Protein AF-A0A0N4UZ66-F1 (afdb_monomer_lite)

Secondary structure (DSSP, 8-state):
-HHHHHHHHHHHHHHTTPPP--SPPP-----HHHHHHHHHHTT-GGGGGS-HHHHHHHHGGGSPP--SSHHHHHHHHHHHHHHHHHHHHHHHHHHHHHTT---TT-HHHHHHHHHHHHHHHHHHHHHHHHHHHHHHHHHHHHHHHH--

Foldseek 3Di:
DVVVVVVVVVVVCVVVVHDPCPVDDDPPPPPPVVVQVVCVVVVNNCVVVDDVVNVVVVVCVPPDDDDPDPVSVVVVVVVVVVVVVVVVVVVVVVVVVVVPDPDPDCVVVVVVVVVVVVVVVVVVVVVVVVVVVVVVVVVVVVVVVVVD

Radius of gyration: 24.21 Å; chains: 1; bounding box: 52×58×51 Å

Organism: Enterobius vermicularis (NCBI:txid51028)

Sequence (148 aa):
MEAAIESRLTALEERLGLPPYDGSKPDTVLDVFSLKKKINELGYGFIFKIQPDVLKKCCNIGEEPQYATFGQKRAGIEFGYDLMMERIRLLEQFQKNAEVRPFVKHSEDIHKLKQNFCELVEELKMQLKEFEELVKKAEQDKVAKEAS

Structure (mmCIF, N/CA/C/O backbone):
data_AF-A0A0N4UZ66-F1
#
_entry.id   AF-A0A0N4UZ66-F1
#
loop_
_atom_site.group_PDB
_atom_site.id
_atom_site.type_symbol
_atom_site.label_atom_id
_atom_site.label_alt_id
_atom_site.label_comp_id
_atom_site.label_asym_id
_atom_site.label_entity_id
_atom_site.label_seq_id
_atom_site.pdbx_PDB_ins_code
_atom_site.Cartn_x
_atom_site.Cartn_y
_atom_site.Cartn_z
_atom_site.occupancy
_atom_site.B_iso_or_equiv
_atom_site.auth_seq_id
_atom_site.auth_comp_id
_atom_site.auth_asym_id
_atom_site.auth_atom_id
_atom_site.pdbx_PDB_model_num
ATOM 1 N N . MET A 1 1 ? 14.065 -36.746 3.743 1.00 56.94 1 MET A N 1
ATOM 2 C CA . MET A 1 1 ? 13.025 -35.873 3.154 1.00 56.94 1 MET A CA 1
ATOM 3 C C . MET A 1 1 ? 12.037 -35.441 4.229 1.00 56.94 1 MET A C 1
ATOM 5 O O . MET A 1 1 ? 11.840 -34.246 4.378 1.00 56.94 1 MET A O 1
ATOM 9 N N . GLU A 1 2 ? 11.523 -36.372 5.036 1.00 59.44 2 GLU A N 1
ATOM 10 C CA . GLU A 1 2 ? 10.624 -36.082 6.168 1.00 59.44 2 GLU A CA 1
ATOM 11 C C . GLU A 1 2 ? 11.233 -35.133 7.208 1.00 59.44 2 GLU A C 1
ATOM 13 O O . GLU A 1 2 ? 10.646 -34.094 7.470 1.00 59.44 2 GLU A O 1
ATOM 18 N N . ALA A 1 3 ? 12.471 -35.366 7.656 1.00 69.94 3 ALA A N 1
ATOM 19 C CA . ALA A 1 3 ? 13.150 -34.472 8.608 1.00 69.94 3 ALA A CA 1
ATOM 20 C C . ALA A 1 3 ? 13.298 -33.010 8.121 1.00 69.94 3 ALA A C 1
ATOM 22 O O . ALA A 1 3 ? 13.312 -32.073 8.914 1.00 69.94 3 ALA A O 1
ATOM 23 N N . ALA A 1 4 ? 13.392 -32.793 6.803 1.00 77.81 4 ALA A N 1
ATOM 24 C CA . ALA A 1 4 ? 13.461 -31.448 6.226 1.00 77.81 4 ALA A CA 1
ATOM 25 C C . ALA A 1 4 ? 12.079 -30.779 6.150 1.00 77.81 4 ALA A C 1
ATOM 27 O O . ALA A 1 4 ? 11.980 -29.557 6.215 1.00 77.81 4 ALA A O 1
ATOM 28 N N . ILE A 1 5 ? 11.016 -31.571 5.995 1.00 72.50 5 ILE A N 1
ATOM 29 C CA . ILE A 1 5 ? 9.634 -31.089 6.055 1.00 72.50 5 ILE A CA 1
ATOM 30 C C . ILE A 1 5 ? 9.292 -30.736 7.499 1.00 72.50 5 ILE A C 1
ATOM 32 O O . ILE A 1 5 ? 8.765 -29.658 7.739 1.00 72.50 5 ILE A O 1
ATOM 36 N N . GLU A 1 6 ? 9.672 -31.591 8.442 1.00 77.75 6 GLU A N 1
ATOM 37 C CA . GLU A 1 6 ? 9.449 -31.420 9.875 1.00 77.75 6 GLU A CA 1
ATOM 38 C C . GLU A 1 6 ? 10.153 -30.164 10.404 1.00 77.75 6 GLU A C 1
ATOM 40 O O . GLU A 1 6 ? 9.503 -29.292 10.966 1.00 77.75 6 GLU A O 1
ATOM 45 N N . SER A 1 7 ? 11.434 -29.964 10.070 1.00 80.81 7 SER A N 1
ATOM 46 C CA . SER A 1 7 ? 12.162 -28.732 10.415 1.00 80.81 7 SER A CA 1
ATOM 47 C C . SER A 1 7 ? 11.527 -27.464 9.824 1.00 80.81 7 SER A C 1
ATOM 49 O O . SER A 1 7 ? 11.471 -26.426 10.485 1.00 80.81 7 SER A O 1
ATOM 51 N N . ARG A 1 8 ? 11.018 -27.530 8.585 1.00 85.44 8 ARG A N 1
ATOM 52 C CA . ARG A 1 8 ? 10.307 -26.402 7.962 1.00 85.44 8 ARG A CA 1
ATOM 53 C C . ARG A 1 8 ? 8.955 -26.141 8.617 1.00 85.44 8 ARG A C 1
ATOM 55 O O . ARG A 1 8 ? 8.550 -24.983 8.678 1.00 85.44 8 ARG A O 1
ATOM 62 N N . LEU A 1 9 ? 8.271 -27.188 9.071 1.00 78.50 9 LEU A N 1
ATOM 63 C CA . LEU A 1 9 ? 7.004 -27.088 9.785 1.00 78.50 9 LEU A CA 1
ATOM 64 C C . LEU A 1 9 ? 7.220 -26.406 11.137 1.00 78.50 9 LEU A C 1
ATOM 66 O O . LEU A 1 9 ? 6.586 -25.392 11.399 1.00 78.50 9 LEU A O 1
ATOM 70 N N . THR A 1 10 ? 8.211 -26.860 11.908 1.00 80.56 10 THR A N 1
ATOM 71 C CA . THR A 1 10 ? 8.575 -26.270 13.203 1.00 80.56 10 THR A CA 1
ATOM 72 C C . THR A 1 10 ? 8.952 -24.795 13.070 1.00 80.56 10 THR A C 1
ATOM 74 O O . THR A 1 10 ? 8.453 -23.955 13.813 1.00 80.56 10 THR A O 1
ATOM 77 N N . ALA A 1 11 ? 9.752 -24.432 12.062 1.00 83.50 11 ALA A N 1
ATOM 78 C CA . ALA A 1 11 ? 10.107 -23.032 11.823 1.00 83.50 11 ALA A CA 1
ATOM 79 C C . ALA A 1 11 ? 8.893 -22.155 11.447 1.00 83.50 11 ALA A C 1
ATOM 81 O O . ALA A 1 11 ? 8.871 -20.955 11.729 1.00 83.50 11 ALA A O 1
ATOM 82 N N . LEU A 1 12 ? 7.884 -22.727 10.779 1.00 78.62 12 LEU A N 1
ATOM 83 C CA . LEU A 1 12 ? 6.633 -22.029 10.473 1.00 78.62 12 LEU A CA 1
ATOM 84 C C . LEU A 1 12 ? 5.750 -21.890 11.715 1.00 78.62 12 LEU A C 1
ATOM 86 O O . LEU A 1 12 ? 5.185 -20.820 11.928 1.00 78.62 12 LEU A O 1
ATOM 90 N N . GLU A 1 13 ? 5.663 -22.933 12.533 1.00 79.50 13 GLU A N 1
ATOM 91 C CA . GLU A 1 13 ? 4.917 -22.945 13.793 1.00 79.50 13 GLU A CA 1
ATOM 92 C C . GLU A 1 13 ? 5.463 -21.899 14.771 1.00 79.50 13 GLU A C 1
ATOM 94 O O . GLU A 1 13 ? 4.691 -21.092 15.290 1.00 79.50 13 GLU A O 1
ATOM 99 N N . GLU A 1 14 ? 6.789 -21.811 14.922 1.00 76.12 14 GLU A N 1
ATOM 100 C CA . GLU A 1 14 ? 7.456 -20.796 15.747 1.00 76.12 14 GLU A CA 1
ATOM 101 C C . GLU A 1 14 ? 7.179 -19.371 15.252 1.00 76.12 14 GLU A C 1
ATOM 103 O O . GLU A 1 14 ? 6.826 -18.488 16.036 1.00 76.12 14 GLU A O 1
ATOM 108 N N . ARG A 1 15 ? 7.277 -19.132 13.936 1.00 76.81 15 ARG A N 1
ATOM 109 C CA . ARG A 1 15 ? 6.997 -17.811 13.341 1.00 76.81 15 ARG A CA 1
ATOM 110 C C . ARG A 1 15 ? 5.543 -17.380 13.496 1.00 76.81 15 ARG A C 1
ATOM 112 O O . ARG A 1 15 ? 5.270 -16.182 13.532 1.00 76.81 15 ARG A O 1
ATOM 119 N N . LEU A 1 16 ? 4.625 -18.339 13.534 1.00 64.25 16 LEU A N 1
ATOM 120 C CA . LEU A 1 16 ? 3.195 -18.105 13.707 1.00 64.25 16 LEU A CA 1
ATOM 121 C C . LEU A 1 16 ? 2.773 -18.097 15.185 1.00 64.25 16 LEU A C 1
ATOM 123 O O . LEU A 1 16 ? 1.605 -17.838 15.469 1.00 64.25 16 LEU A O 1
ATOM 127 N N . GLY A 1 17 ? 3.703 -18.351 16.116 1.00 68.44 17 GLY A N 1
ATOM 128 C CA . GLY A 1 17 ? 3.420 -18.429 17.549 1.00 68.44 17 GLY A CA 1
ATOM 129 C C . GLY A 1 17 ? 2.466 -19.570 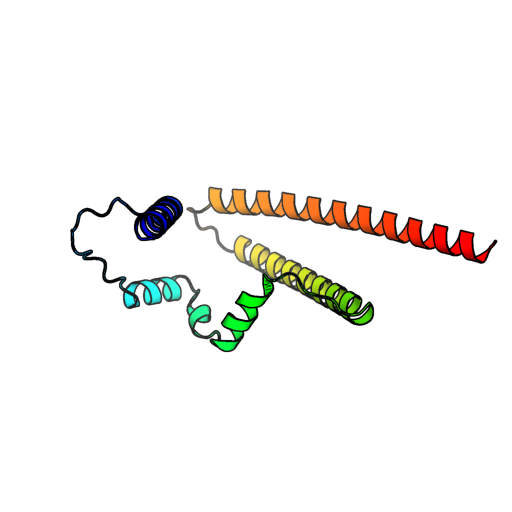17.909 1.00 68.44 17 GLY A C 1
ATOM 130 O O . GLY A 1 17 ? 1.705 -19.448 18.870 1.00 68.44 17 GLY A O 1
ATOM 131 N N . LEU A 1 18 ? 2.453 -20.644 17.113 1.00 70.06 18 LEU A N 1
ATOM 132 C CA . LEU A 1 18 ? 1.599 -21.800 17.358 1.00 70.06 18 LEU A CA 1
ATOM 133 C C . LEU A 1 18 ? 2.173 -22.626 18.521 1.00 70.06 18 LEU A C 1
ATOM 135 O O . LEU A 1 18 ? 3.387 -22.829 18.585 1.00 70.06 18 LEU A O 1
ATOM 139 N N . PRO A 1 19 ? 1.331 -23.092 19.459 1.00 69.19 19 PRO A N 1
ATOM 140 C CA . PRO A 1 19 ? 1.786 -23.962 20.536 1.00 69.19 19 PRO A CA 1
ATOM 141 C C . PRO A 1 19 ? 2.266 -25.319 19.983 1.00 69.19 19 PRO A C 1
ATOM 143 O O . PRO A 1 19 ? 1.814 -25.730 18.911 1.00 69.19 19 PRO A O 1
ATOM 146 N N . PRO A 1 20 ? 3.142 -26.040 20.713 1.00 71.75 20 PRO A N 1
ATOM 147 C CA . PRO A 1 20 ? 3.578 -27.379 20.328 1.00 71.75 20 PRO A CA 1
ATOM 148 C C . PRO A 1 20 ? 2.382 -28.313 20.129 1.00 71.75 20 PRO A C 1
ATOM 150 O O . PRO A 1 20 ? 1.440 -28.291 20.922 1.00 71.75 20 PRO A O 1
ATOM 153 N N . TYR A 1 21 ? 2.430 -29.148 19.089 1.00 67.56 21 TYR A N 1
ATOM 154 C CA . TYR A 1 21 ? 1.375 -30.118 18.807 1.00 67.56 21 TYR A CA 1
ATOM 155 C C . TYR A 1 21 ? 1.256 -31.136 19.953 1.00 67.56 21 TYR A C 1
ATOM 157 O O . TYR A 1 21 ? 2.129 -31.981 20.142 1.00 67.56 21 TYR A O 1
ATOM 165 N N . ASP A 1 22 ? 0.170 -31.061 20.720 1.00 72.44 22 ASP A N 1
ATOM 166 C CA . ASP A 1 22 ? -0.093 -31.911 21.891 1.00 72.44 22 ASP A CA 1
ATOM 167 C C . ASP A 1 22 ? -0.983 -33.130 21.571 1.00 72.44 22 ASP A C 1
ATOM 169 O O . ASP A 1 22 ? -1.360 -33.891 22.463 1.00 72.44 22 ASP A O 1
ATOM 173 N N . GLY A 1 23 ? -1.327 -33.330 20.294 1.00 62.34 23 GLY A N 1
ATOM 174 C CA . GLY A 1 23 ? -2.214 -34.405 19.844 1.00 62.34 23 GLY A CA 1
ATOM 175 C C . GLY A 1 23 ? -3.688 -34.199 20.207 1.00 62.34 23 GLY A C 1
ATOM 176 O O . GLY A 1 23 ? -4.516 -35.061 19.897 1.00 62.34 23 GLY A O 1
ATOM 177 N N . SER A 1 24 ? -4.047 -33.070 20.827 1.00 59.19 24 SER A N 1
ATOM 178 C CA . SER A 1 24 ? -5.442 -32.704 21.034 1.00 59.19 24 SER A CA 1
ATOM 179 C C . SER A 1 24 ? -6.064 -32.279 19.701 1.00 59.19 24 SER A C 1
ATOM 181 O O . SER A 1 24 ? -5.452 -31.601 18.872 1.00 59.19 24 SER A O 1
ATOM 183 N N . LYS A 1 25 ? -7.301 -32.717 19.439 1.00 53.94 25 LYS A N 1
ATOM 184 C CA . LYS A 1 25 ? -8.061 -32.158 18.318 1.00 53.94 25 LYS A CA 1
ATOM 185 C C . LYS A 1 25 ? -8.396 -30.713 18.690 1.00 53.94 25 LYS A C 1
ATOM 187 O O . LYS A 1 25 ? -9.030 -30.524 19.728 1.00 53.94 25 LYS A O 1
ATOM 192 N N . PRO A 1 26 ? -8.010 -29.715 17.881 1.00 50.66 26 PRO A N 1
ATOM 193 C CA . PRO A 1 26 ? -8.369 -28.343 18.175 1.00 50.66 26 PRO A CA 1
ATOM 194 C C . PRO A 1 26 ? -9.894 -28.222 18.146 1.00 50.66 26 PRO A C 1
ATOM 196 O O . PRO A 1 26 ? -10.524 -28.517 17.132 1.00 50.66 26 PRO A O 1
ATOM 199 N N . ASP A 1 27 ? -10.483 -27.764 19.251 1.00 53.62 27 ASP A N 1
ATOM 200 C CA . ASP A 1 27 ? -11.889 -27.330 19.299 1.00 53.62 27 ASP A CA 1
ATOM 201 C C . ASP A 1 27 ? -12.079 -25.952 18.631 1.00 53.62 27 ASP A C 1
ATOM 203 O O . ASP A 1 27 ? -13.150 -25.354 18.620 1.00 53.62 27 ASP A O 1
ATOM 207 N N . THR A 1 28 ? -11.023 -25.411 18.027 1.00 57.03 28 THR A N 1
ATOM 208 C CA . THR A 1 28 ? -11.074 -24.182 17.246 1.00 57.03 28 THR A CA 1
ATOM 209 C C . THR A 1 28 ? -11.471 -24.490 15.811 1.00 57.03 28 THR A C 1
ATOM 211 O O . THR A 1 28 ? -10.716 -24.290 14.859 1.00 57.03 28 THR A O 1
ATOM 214 N N . VAL A 1 29 ? -12.729 -24.900 15.630 1.00 59.88 29 VAL A N 1
ATOM 215 C CA . VAL A 1 29 ? -13.426 -24.528 14.397 1.00 59.88 29 VAL A CA 1
ATOM 216 C C . VAL A 1 29 ? -13.416 -23.006 14.389 1.00 59.88 29 VAL A C 1
ATOM 218 O O . VAL A 1 29 ? -14.120 -22.372 15.171 1.00 59.88 29 VAL A O 1
ATOM 221 N N . LEU A 1 30 ? -12.535 -22.417 13.577 1.00 58.62 30 LEU A N 1
ATOM 222 C CA . LEU A 1 30 ? -12.472 -20.977 13.391 1.00 58.62 30 LEU A CA 1
ATOM 223 C C . LEU A 1 30 ? -13.885 -20.526 13.020 1.00 58.62 30 LEU A C 1
ATOM 225 O O . LEU A 1 30 ? -14.364 -20.831 11.927 1.00 58.62 30 LEU A O 1
ATOM 229 N N . ASP A 1 31 ? -14.581 -19.872 13.948 1.00 76.69 31 ASP A N 1
ATOM 230 C CA . ASP A 1 31 ? -15.954 -19.448 13.723 1.00 76.69 31 ASP A CA 1
ATOM 231 C C . ASP A 1 31 ? -15.936 -18.251 12.770 1.00 76.69 31 ASP A C 1
ATOM 233 O O . ASP A 1 31 ? -15.931 -17.076 13.155 1.00 76.69 31 ASP A O 1
ATOM 237 N N . VAL A 1 32 ? -15.886 -18.584 11.480 1.00 76.12 32 VAL A N 1
ATOM 238 C CA . VAL A 1 32 ? -15.897 -17.648 10.359 1.00 76.12 32 VAL A CA 1
ATOM 239 C C . VAL A 1 32 ? -17.104 -16.717 10.458 1.00 76.12 32 VAL A C 1
ATOM 241 O O . VAL A 1 32 ? -17.017 -15.555 10.056 1.00 76.12 32 VAL A O 1
ATOM 244 N N . PHE A 1 33 ? -18.218 -17.188 11.023 1.00 79.88 33 PHE A N 1
ATOM 245 C CA . PHE A 1 33 ? -19.416 -16.383 11.193 1.00 79.88 33 PHE A CA 1
ATOM 246 C C . PHE A 1 33 ? -19.217 -15.303 12.261 1.00 79.88 33 PHE A C 1
ATOM 248 O O . PHE A 1 33 ? -19.444 -14.123 11.976 1.00 79.88 33 PHE A O 1
ATOM 255 N N . SER A 1 34 ? -18.722 -15.666 13.446 1.00 80.31 34 SER A N 1
ATOM 256 C CA . SER A 1 34 ? -18.402 -14.696 14.504 1.00 80.31 34 SER A CA 1
ATOM 257 C C . SER A 1 34 ? -17.332 -13.693 14.071 1.00 80.31 34 SER A C 1
ATOM 259 O O . SER A 1 34 ? -17.455 -12.495 14.341 1.00 80.31 34 SER A O 1
ATOM 261 N N . LEU A 1 35 ? -16.318 -14.142 13.327 1.00 80.94 35 LEU A N 1
ATOM 262 C CA . LEU A 1 35 ? -15.289 -13.260 12.777 1.00 80.94 35 LEU A CA 1
ATOM 263 C C . LEU A 1 35 ? -15.875 -12.266 11.763 1.00 80.94 35 LEU A C 1
ATOM 265 O O . LEU A 1 35 ? -15.626 -11.062 11.850 1.00 80.94 35 LEU A O 1
ATOM 269 N N . LYS A 1 36 ? -16.707 -12.745 10.831 1.00 83.38 36 LYS A N 1
ATOM 270 C CA . LYS A 1 36 ? -17.384 -11.903 9.834 1.00 83.38 36 LYS A CA 1
ATOM 271 C C . LYS A 1 36 ? -18.309 -10.878 10.490 1.00 83.38 36 LYS A C 1
ATOM 273 O O . LYS A 1 36 ? -18.333 -9.720 10.070 1.00 83.38 36 LYS A O 1
ATOM 278 N N . LYS A 1 37 ? -19.036 -11.282 11.535 1.00 85.19 37 LYS A N 1
ATOM 279 C CA . LYS A 1 37 ? -19.884 -10.393 12.337 1.00 85.19 37 LYS A CA 1
ATOM 280 C C . LYS A 1 37 ? -19.058 -9.279 12.985 1.00 85.19 37 LYS A C 1
ATOM 282 O O . LYS A 1 37 ? -19.378 -8.112 12.787 1.00 85.19 37 LYS A O 1
ATOM 287 N N . LYS A 1 38 ? -17.950 -9.622 13.645 1.00 85.62 38 LYS A N 1
ATOM 288 C CA . LYS A 1 38 ? -17.055 -8.651 14.293 1.00 85.62 38 LYS A CA 1
ATOM 289 C C . LYS A 1 38 ? -16.442 -7.657 13.298 1.00 85.62 38 LYS A C 1
ATOM 291 O O . LYS A 1 38 ? -16.397 -6.462 13.569 1.00 85.62 38 LYS A O 1
ATOM 296 N N . ILE A 1 39 ? -16.024 -8.123 12.118 1.00 78.75 39 ILE A N 1
ATOM 297 C CA . ILE A 1 39 ? -15.495 -7.260 11.044 1.00 78.75 39 ILE A CA 1
ATOM 298 C C . ILE A 1 39 ? -16.565 -6.275 10.546 1.00 78.75 39 ILE A C 1
ATOM 300 O O . ILE A 1 39 ? -16.269 -5.098 10.334 1.00 78.75 39 ILE A O 1
ATOM 304 N N . ASN A 1 40 ? -17.812 -6.728 10.392 1.00 82.19 40 ASN A N 1
ATOM 305 C CA . ASN A 1 40 ? -18.927 -5.855 10.020 1.00 82.19 40 ASN A CA 1
ATOM 306 C C . ASN A 1 40 ? -19.244 -4.820 11.111 1.00 82.19 40 ASN A C 1
ATOM 308 O O . ASN A 1 40 ? -19.434 -3.651 10.787 1.00 82.19 40 ASN A O 1
ATOM 312 N N . GLU A 1 41 ? -19.279 -5.231 12.382 1.00 84.62 41 GLU A N 1
ATOM 313 C CA . GLU A 1 41 ? -19.553 -4.352 13.532 1.00 84.62 41 GLU A CA 1
ATOM 314 C C . GLU A 1 41 ? -18.499 -3.251 13.693 1.00 84.62 41 GLU A C 1
ATOM 316 O O . GLU A 1 41 ? -18.829 -2.122 14.049 1.00 84.62 41 GLU A O 1
ATOM 321 N N . LEU A 1 42 ? -17.243 -3.548 13.356 1.00 83.00 42 LEU A N 1
ATOM 322 C CA . LEU A 1 42 ? -16.150 -2.573 13.329 1.00 83.00 42 LEU A CA 1
ATOM 323 C C . LEU A 1 42 ? -16.195 -1.628 12.109 1.00 83.00 42 LEU A C 1
ATOM 325 O O . LEU A 1 42 ? -15.333 -0.765 11.967 1.00 83.00 42 LEU A O 1
ATOM 329 N N . GLY A 1 43 ? -17.184 -1.772 11.219 1.00 80.38 43 GLY A N 1
ATOM 330 C CA . GLY A 1 43 ? -17.343 -0.9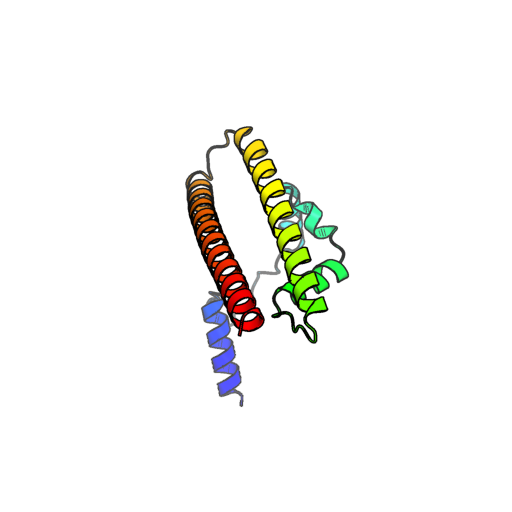35 10.026 1.00 80.38 43 GLY A CA 1
ATOM 331 C C . GLY A 1 43 ? -16.490 -1.365 8.828 1.00 80.38 43 GLY A C 1
ATOM 332 O O . GLY A 1 43 ? -16.541 -0.730 7.775 1.00 80.38 43 GLY A O 1
ATOM 333 N N . TYR A 1 44 ? -15.757 -2.475 8.932 1.00 83.00 44 TYR A N 1
ATOM 334 C CA . TYR A 1 44 ? -14.885 -2.995 7.872 1.00 83.00 44 TYR A CA 1
ATOM 335 C C . TYR A 1 44 ? -15.596 -3.967 6.917 1.00 83.00 44 TYR A C 1
ATOM 337 O O . TYR A 1 44 ? -14.961 -4.644 6.110 1.00 83.00 44 TYR A O 1
ATOM 345 N N . GLY A 1 45 ? -16.929 -4.027 6.952 1.00 82.69 45 GLY A N 1
ATOM 346 C CA . GLY A 1 45 ? -17.719 -4.942 6.122 1.00 82.69 45 GLY A CA 1
ATOM 347 C C . GLY A 1 45 ? -17.570 -4.743 4.609 1.00 82.69 45 GLY A C 1
ATOM 348 O O . GLY A 1 45 ? -17.901 -5.637 3.828 1.00 82.69 45 GLY A O 1
ATOM 349 N N . PHE A 1 46 ? -17.037 -3.597 4.173 1.00 82.56 46 PHE A N 1
ATOM 350 C CA . PHE A 1 46 ? -16.727 -3.342 2.766 1.00 82.56 46 PHE A CA 1
ATOM 351 C C . PHE A 1 46 ? -15.672 -4.307 2.205 1.00 82.56 46 PHE A C 1
ATOM 353 O O . PHE A 1 46 ? -15.694 -4.570 1.006 1.00 82.56 46 PHE A O 1
ATOM 360 N N . ILE A 1 47 ? -14.809 -4.884 3.053 1.00 79.12 47 ILE A N 1
ATOM 361 C CA . ILE A 1 47 ? -13.777 -5.849 2.641 1.00 79.12 47 ILE A CA 1
ATOM 362 C C . ILE A 1 47 ? -14.412 -7.065 1.952 1.00 79.12 47 ILE A C 1
ATOM 364 O O . ILE A 1 47 ? -13.895 -7.553 0.953 1.00 79.12 47 ILE A O 1
ATOM 368 N N . PHE A 1 48 ? -15.589 -7.502 2.408 1.00 81.69 48 PHE A N 1
ATOM 369 C CA . PHE A 1 48 ? -16.313 -8.627 1.804 1.00 81.69 48 PHE A CA 1
ATOM 370 C C . PHE A 1 48 ? -16.966 -8.298 0.457 1.00 81.69 48 PHE A C 1
ATOM 372 O O . PHE A 1 48 ? -17.469 -9.200 -0.209 1.00 81.69 48 PHE A O 1
ATOM 379 N N . LYS A 1 49 ? -17.001 -7.019 0.067 1.00 85.69 49 LYS A N 1
ATOM 380 C CA . LYS A 1 49 ? -17.513 -6.563 -1.232 1.00 85.69 49 LYS A CA 1
ATOM 381 C C . LYS A 1 49 ? -16.403 -6.426 -2.276 1.00 85.69 49 LYS A C 1
ATOM 383 O O . LYS A 1 49 ? -16.707 -6.185 -3.441 1.00 85.69 49 LYS A O 1
ATOM 388 N N . ILE A 1 50 ? -15.138 -6.551 -1.871 1.00 80.69 50 ILE A N 1
ATOM 389 C CA . ILE A 1 50 ? -14.004 -6.484 -2.790 1.00 80.69 50 ILE A CA 1
ATOM 390 C C . ILE A 1 50 ? -14.022 -7.751 -3.643 1.00 80.69 50 ILE A C 1
ATOM 392 O O . ILE A 1 50 ? -14.043 -8.866 -3.120 1.00 80.69 50 ILE A O 1
ATOM 396 N N . GLN A 1 51 ? -14.039 -7.580 -4.963 1.00 83.75 51 GLN A N 1
ATOM 397 C CA . GLN A 1 51 ? -14.058 -8.718 -5.871 1.00 83.75 51 GLN A CA 1
ATOM 398 C C . GLN A 1 51 ? -12.745 -9.521 -5.752 1.00 83.75 51 GLN A C 1
ATOM 400 O O . GLN A 1 51 ? -11.670 -8.928 -5.611 1.00 83.75 51 GLN A O 1
ATOM 405 N N . PRO A 1 52 ? -12.791 -10.866 -5.803 1.00 78.12 52 PRO A N 1
ATOM 406 C CA . PRO A 1 52 ? -11.598 -11.697 -5.638 1.00 78.12 52 PRO A CA 1
ATOM 407 C C . PRO A 1 52 ? -10.489 -11.423 -6.661 1.00 78.12 52 PRO A C 1
ATOM 409 O O . PRO A 1 52 ? -9.310 -11.563 -6.344 1.00 78.12 52 PRO A O 1
ATOM 412 N N . ASP A 1 53 ? -10.839 -11.016 -7.882 1.00 80.31 53 ASP A N 1
ATOM 413 C CA . ASP A 1 53 ? -9.869 -10.646 -8.914 1.00 80.31 53 ASP A CA 1
ATOM 414 C C . ASP A 1 53 ? -9.111 -9.357 -8.553 1.00 80.31 53 ASP A C 1
ATOM 416 O O . ASP A 1 53 ? -7.921 -9.247 -8.843 1.00 80.31 53 ASP A O 1
ATOM 420 N N . VAL A 1 54 ? -9.767 -8.414 -7.871 1.00 75.81 54 VAL A N 1
ATOM 421 C CA . VAL A 1 54 ? -9.142 -7.198 -7.334 1.00 75.81 54 VAL A CA 1
ATOM 422 C C . VAL A 1 54 ? -8.173 -7.558 -6.213 1.00 75.81 54 VAL A C 1
ATOM 424 O O . VAL A 1 54 ? -7.033 -7.101 -6.229 1.00 75.81 54 VAL A O 1
ATOM 427 N N . LEU A 1 55 ? -8.569 -8.443 -5.292 1.00 72.19 55 LEU A N 1
ATOM 428 C CA . LEU A 1 55 ? -7.674 -8.938 -4.236 1.00 72.19 55 LEU A CA 1
ATOM 429 C C . LEU A 1 55 ? -6.443 -9.639 -4.822 1.00 72.19 55 LEU A C 1
ATOM 431 O O . LEU A 1 55 ? -5.323 -9.390 -4.382 1.00 72.19 55 LEU A O 1
ATOM 435 N N . LYS A 1 56 ? -6.636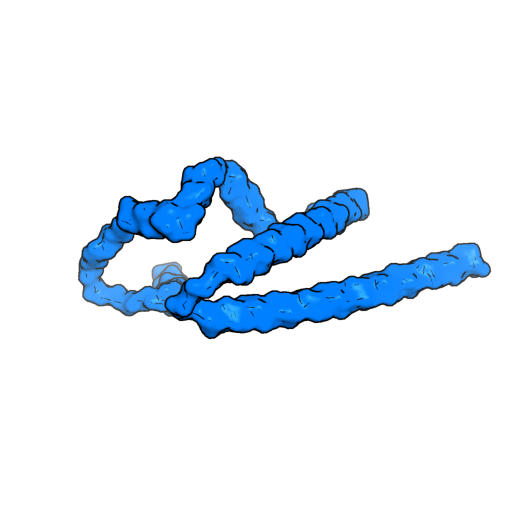 -10.457 -5.861 1.00 72.88 56 LYS A N 1
ATOM 436 C CA . LYS A 1 56 ? -5.545 -11.156 -6.547 1.00 72.88 56 LYS A CA 1
ATOM 437 C C . LYS A 1 56 ? -4.578 -10.189 -7.236 1.00 72.88 56 LYS A C 1
ATOM 439 O O . LYS A 1 56 ? -3.373 -10.398 -7.173 1.00 72.88 56 LYS A O 1
ATOM 444 N N . LYS A 1 57 ? -5.085 -9.112 -7.844 1.00 69.88 57 LYS A N 1
ATOM 445 C CA . LYS A 1 57 ? -4.248 -8.036 -8.405 1.00 69.88 57 LYS A CA 1
ATOM 446 C C . LYS A 1 57 ? -3.450 -7.321 -7.312 1.00 69.88 57 LYS A C 1
ATOM 448 O O . LYS A 1 57 ? -2.283 -7.027 -7.534 1.00 69.88 57 LYS A O 1
ATOM 453 N N . CYS A 1 58 ? -4.037 -7.110 -6.130 1.00 63.16 58 CYS A N 1
ATOM 454 C CA . CYS A 1 58 ? -3.341 -6.511 -4.989 1.00 63.16 58 CYS A CA 1
ATOM 455 C C . CYS A 1 58 ? -2.192 -7.379 -4.454 1.00 63.16 58 CYS A C 1
ATOM 457 O O . CYS A 1 58 ? -1.162 -6.835 -4.068 1.00 63.16 58 CYS A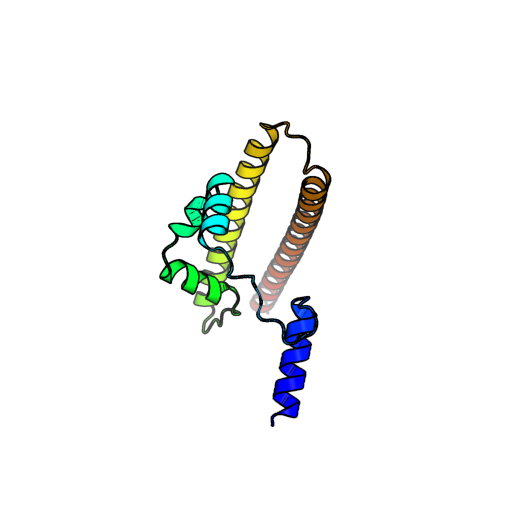 O 1
ATOM 459 N N . CYS A 1 59 ? -2.330 -8.709 -4.464 1.00 58.97 59 CYS A N 1
ATOM 460 C CA . CYS A 1 59 ? -1.251 -9.619 -4.058 1.00 58.97 59 CYS A CA 1
ATOM 461 C C . CYS A 1 59 ? 0.001 -9.492 -4.941 1.00 58.97 59 CYS A C 1
ATOM 463 O O . CYS A 1 59 ? 1.108 -9.671 -4.445 1.00 58.97 59 CYS A O 1
ATOM 465 N N . ASN A 1 60 ? -0.165 -9.117 -6.210 1.00 56.44 60 ASN A N 1
ATOM 466 C CA . ASN A 1 60 ? 0.938 -8.963 -7.159 1.00 56.44 60 ASN A CA 1
ATOM 467 C C . ASN A 1 60 ? 1.619 -7.581 -7.075 1.00 56.44 60 ASN A C 1
ATOM 469 O O . ASN A 1 60 ? 2.621 -7.358 -7.741 1.00 56.44 60 ASN A O 1
ATOM 473 N N . ILE A 1 61 ? 1.101 -6.643 -6.268 1.00 59.28 61 ILE A N 1
ATOM 474 C CA . ILE A 1 61 ? 1.702 -5.304 -6.083 1.00 59.28 61 ILE A CA 1
ATOM 475 C C . ILE A 1 61 ? 3.030 -5.387 -5.306 1.00 59.28 61 ILE A C 1
ATOM 477 O O . ILE A 1 61 ? 3.858 -4.488 -5.409 1.00 59.28 61 ILE A O 1
ATOM 481 N N . GLY A 1 62 ? 3.239 -6.455 -4.527 1.00 55.94 62 GLY A N 1
ATOM 482 C CA . GLY A 1 62 ? 4.479 -6.682 -3.778 1.00 55.94 62 GLY A CA 1
ATOM 483 C C . GLY A 1 62 ? 5.631 -7.257 -4.607 1.00 55.94 62 GLY A C 1
ATOM 484 O O . GLY A 1 62 ? 6.735 -7.382 -4.086 1.00 55.94 62 GLY A O 1
ATOM 485 N N . GLU A 1 63 ? 5.388 -7.627 -5.866 1.00 63.44 63 GLU A N 1
ATOM 486 C CA . GLU A 1 63 ? 6.439 -8.083 -6.774 1.00 63.44 63 GLU A CA 1
ATOM 487 C C . GLU A 1 63 ? 7.157 -6.873 -7.379 1.00 63.44 63 GLU A C 1
ATOM 489 O O . GLU A 1 63 ? 6.522 -5.909 -7.811 1.00 63.44 63 GLU A O 1
ATOM 494 N N . GLU A 1 64 ? 8.491 -6.908 -7.398 1.00 62.25 64 GLU A N 1
ATOM 495 C CA . GLU A 1 64 ? 9.286 -5.815 -7.950 1.00 62.25 64 GLU A CA 1
ATOM 496 C C . GLU A 1 64 ? 8.987 -5.664 -9.455 1.00 62.25 64 GLU A C 1
ATOM 498 O O . GLU A 1 64 ? 9.153 -6.621 -10.222 1.00 62.25 64 GLU A O 1
ATOM 503 N N . PRO A 1 65 ? 8.511 -4.490 -9.908 1.00 64.31 65 PRO A N 1
ATOM 504 C CA . PRO A 1 65 ? 8.097 -4.313 -11.290 1.00 64.31 65 PRO A CA 1
ATOM 505 C C . PRO A 1 65 ? 9.298 -4.417 -12.234 1.00 64.31 65 PRO A C 1
ATOM 507 O O . PRO A 1 65 ? 10.251 -3.640 -12.159 1.00 64.31 65 PRO A O 1
ATOM 510 N N . GLN A 1 66 ? 9.234 -5.360 -13.175 1.00 73.69 66 GLN A N 1
ATOM 511 C CA . GLN A 1 66 ? 10.231 -5.484 -14.234 1.00 73.69 66 GLN A CA 1
ATOM 512 C C . GLN A 1 66 ? 9.905 -4.516 -15.376 1.00 73.69 66 GLN A C 1
ATOM 514 O O . GLN A 1 66 ? 8.946 -4.704 -16.125 1.00 73.69 66 GLN A O 1
ATOM 519 N N . TYR A 1 67 ? 10.718 -3.472 -15.527 1.00 76.62 67 TYR A N 1
ATOM 520 C CA . TYR A 1 67 ? 10.571 -2.501 -16.610 1.00 76.62 67 TYR A CA 1
ATOM 521 C C . TYR A 1 67 ? 11.432 -2.908 -17.809 1.00 76.62 67 TYR A C 1
ATOM 523 O O . TYR A 1 67 ? 12.655 -2.796 -17.764 1.00 76.62 67 TYR A O 1
ATOM 531 N N . ALA A 1 68 ? 10.805 -3.340 -18.906 1.00 73.94 68 ALA A N 1
ATOM 532 C CA . ALA A 1 68 ? 11.528 -3.713 -20.124 1.00 73.94 68 ALA A CA 1
ATOM 533 C C . ALA A 1 68 ? 12.009 -2.492 -20.935 1.00 73.94 68 ALA A C 1
ATOM 535 O O . ALA A 1 68 ? 12.905 -2.610 -21.768 1.00 73.94 68 ALA A O 1
ATOM 536 N N . THR A 1 69 ? 11.427 -1.308 -20.705 1.00 81.88 69 THR A N 1
ATOM 537 C CA . THR A 1 69 ? 11.741 -0.068 -21.436 1.00 81.88 69 THR A CA 1
ATOM 538 C C . THR A 1 69 ? 11.734 1.161 -20.526 1.00 81.88 69 THR A C 1
ATOM 540 O O . THR A 1 69 ? 11.062 1.197 -19.493 1.00 81.88 69 THR A O 1
ATOM 543 N N . PHE A 1 70 ? 12.426 2.225 -20.948 1.00 79.50 70 PHE A N 1
ATOM 544 C CA . PHE A 1 70 ? 12.403 3.515 -20.250 1.00 79.50 70 PHE A CA 1
ATOM 545 C C . PHE A 1 70 ? 10.995 4.134 -20.192 1.00 79.50 70 PHE A C 1
ATOM 547 O O . PHE A 1 70 ? 10.619 4.698 -19.169 1.00 79.50 70 PHE A O 1
ATOM 554 N N . GLY A 1 71 ? 10.188 3.981 -21.250 1.00 79.75 71 GLY A N 1
ATOM 555 C CA . GLY A 1 71 ? 8.800 4.459 -21.269 1.00 79.75 71 GLY A CA 1
ATOM 556 C C . GLY A 1 71 ? 7.923 3.775 -20.217 1.00 79.75 71 GLY A C 1
ATOM 557 O O . GLY A 1 71 ? 7.170 4.446 -19.519 1.00 79.75 71 GLY A O 1
ATOM 558 N N . GLN A 1 72 ? 8.082 2.462 -20.030 1.00 70.56 72 GLN A N 1
ATOM 559 C CA . GLN A 1 72 ? 7.401 1.728 -18.956 1.00 70.56 72 GLN A CA 1
ATOM 560 C C . GLN A 1 72 ? 7.887 2.154 -17.569 1.00 70.56 72 GLN A C 1
ATOM 562 O O . GLN A 1 72 ? 7.074 2.296 -16.661 1.00 70.56 72 GLN A O 1
ATOM 567 N N . LYS A 1 73 ? 9.194 2.404 -17.407 1.00 74.06 73 LYS A N 1
ATOM 568 C CA . LYS A 1 73 ? 9.749 2.926 -16.151 1.00 74.06 73 LYS A CA 1
ATOM 569 C C . LYS A 1 73 ? 9.169 4.301 -15.814 1.00 74.06 73 LYS A C 1
ATOM 571 O O . LYS A 1 73 ? 8.767 4.527 -14.680 1.00 74.06 73 LYS A O 1
ATOM 576 N N . ARG A 1 74 ? 9.072 5.195 -16.801 1.00 79.38 74 ARG A N 1
ATOM 577 C CA . ARG A 1 74 ? 8.446 6.514 -16.645 1.00 79.38 74 ARG A CA 1
ATOM 578 C C . ARG A 1 74 ? 6.971 6.404 -16.254 1.00 79.38 74 ARG A C 1
ATOM 580 O O . ARG A 1 74 ? 6.571 7.031 -15.283 1.00 79.38 74 ARG A O 1
ATOM 587 N N . ALA A 1 75 ? 6.197 5.573 -16.952 1.00 72.62 75 ALA A N 1
ATOM 588 C CA . ALA A 1 75 ? 4.789 5.346 -16.623 1.00 72.62 75 ALA A CA 1
ATOM 589 C C . ALA A 1 75 ? 4.610 4.757 -15.209 1.00 72.62 75 ALA A C 1
ATOM 591 O O . ALA A 1 75 ? 3.683 5.127 -14.496 1.00 72.62 75 ALA A O 1
ATOM 592 N N . GLY A 1 76 ? 5.522 3.877 -14.778 1.00 77.38 76 GLY A N 1
ATOM 593 C CA . GLY A 1 76 ? 5.547 3.354 -13.410 1.00 77.38 76 GLY A CA 1
ATOM 594 C C . GLY A 1 76 ? 5.828 4.431 -12.359 1.00 77.38 76 GLY A C 1
ATOM 595 O O . GLY A 1 76 ? 5.190 4.435 -11.310 1.00 77.38 76 GLY A O 1
ATOM 596 N N . ILE A 1 77 ? 6.735 5.371 -12.650 1.00 78.75 77 ILE A N 1
ATOM 597 C CA . ILE A 1 77 ? 7.024 6.522 -11.778 1.00 78.75 77 ILE A CA 1
ATOM 598 C C . ILE A 1 77 ? 5.801 7.439 -11.668 1.00 78.75 77 ILE A C 1
ATOM 600 O O . ILE A 1 77 ? 5.424 7.804 -10.559 1.00 78.75 77 ILE A O 1
ATOM 604 N N . GLU A 1 78 ? 5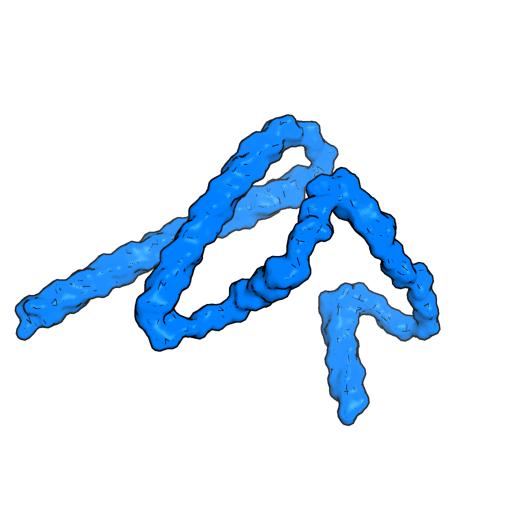.166 7.779 -12.793 1.00 79.31 78 GLU A N 1
ATOM 605 C CA . GLU A 1 78 ? 3.959 8.621 -12.830 1.00 79.31 78 GLU A CA 1
ATOM 606 C C . GLU A 1 78 ? 2.813 7.970 -12.033 1.00 79.31 78 GLU A C 1
ATOM 608 O O . GLU A 1 78 ? 2.248 8.593 -11.137 1.00 79.31 78 GLU A O 1
ATOM 613 N N . PHE A 1 79 ? 2.564 6.673 -12.244 1.00 80.81 79 PHE A N 1
ATOM 614 C CA . PHE A 1 79 ? 1.595 5.907 -11.454 1.00 80.81 79 PHE A CA 1
ATOM 615 C C . PHE A 1 79 ? 1.931 5.885 -9.954 1.00 80.81 79 PHE A C 1
ATOM 617 O O . PHE A 1 79 ? 1.048 6.039 -9.109 1.00 80.81 79 PHE A O 1
ATOM 624 N N . GLY A 1 80 ? 3.206 5.685 -9.607 1.00 81.19 80 GLY A N 1
ATOM 625 C CA . GLY A 1 80 ? 3.668 5.691 -8.221 1.00 81.19 80 GLY A CA 1
ATOM 626 C C . GLY A 1 80 ? 3.452 7.044 -7.543 1.00 81.19 80 GLY A C 1
ATOM 627 O O . GLY A 1 80 ? 3.015 7.089 -6.393 1.00 81.19 80 GLY A O 1
ATOM 628 N N . TYR A 1 81 ? 3.701 8.138 -8.264 1.00 80.00 81 TYR A N 1
ATOM 629 C CA . TYR A 1 81 ? 3.444 9.496 -7.796 1.00 80.00 81 TYR A CA 1
ATOM 630 C C . TYR A 1 81 ? 1.953 9.738 -7.534 1.00 80.00 81 TYR A C 1
ATOM 632 O O . TYR A 1 81 ? 1.589 10.149 -6.430 1.00 80.00 81 TYR A O 1
ATOM 640 N N . ASP A 1 82 ? 1.086 9.400 -8.491 1.00 79.44 82 ASP A N 1
ATOM 641 C CA . ASP A 1 82 ? -0.369 9.538 -8.342 1.00 79.44 82 ASP A CA 1
ATOM 642 C C . ASP A 1 82 ? -0.889 8.736 -7.140 1.00 79.44 82 ASP A C 1
ATOM 644 O O . ASP A 1 82 ? -1.685 9.226 -6.333 1.00 79.44 82 ASP A O 1
ATOM 648 N N . LEU A 1 83 ? -0.379 7.513 -6.963 1.00 79.69 83 LEU A N 1
ATOM 649 C CA . LEU A 1 83 ? -0.725 6.663 -5.829 1.00 79.69 83 LEU A CA 1
ATOM 650 C C . LEU A 1 83 ? -0.286 7.273 -4.488 1.00 79.69 83 LEU A C 1
ATOM 652 O O . LEU A 1 83 ? -1.026 7.183 -3.505 1.00 79.69 83 LEU A O 1
ATOM 656 N N . MET A 1 84 ? 0.904 7.878 -4.421 1.00 83.69 84 MET A N 1
ATOM 657 C CA . MET A 1 84 ? 1.370 8.577 -3.218 1.00 83.69 84 MET A CA 1
ATOM 658 C C . MET A 1 84 ? 0.476 9.774 -2.886 1.00 83.69 84 MET A C 1
ATOM 660 O O . MET A 1 84 ? 0.074 9.925 -1.732 1.00 83.69 84 MET A O 1
ATOM 664 N N . MET A 1 85 ? 0.106 10.577 -3.885 1.00 86.31 85 MET A N 1
ATOM 665 C CA . MET A 1 85 ? -0.768 11.737 -3.695 1.00 86.31 85 MET A CA 1
ATOM 666 C C . MET A 1 85 ? -2.161 11.340 -3.192 1.00 86.31 85 MET A C 1
ATOM 668 O O . MET A 1 85 ? -2.670 11.945 -2.245 1.00 86.31 85 MET A O 1
ATOM 672 N N . GLU A 1 86 ? -2.758 10.282 -3.745 1.00 83.25 86 GLU A N 1
ATOM 673 C CA . GLU A 1 86 ? -4.049 9.777 -3.260 1.00 83.25 86 GLU A CA 1
ATOM 674 C C . GLU A 1 86 ? -3.961 9.200 -1.843 1.00 83.25 86 GLU A C 1
ATOM 676 O O . GLU A 1 86 ? -4.857 9.418 -1.023 1.00 83.25 86 GLU A O 1
ATOM 681 N N . ARG A 1 87 ? -2.859 8.523 -1.496 1.00 82.25 87 ARG A N 1
ATOM 682 C CA . ARG A 1 87 ? -2.625 8.079 -0.114 1.00 82.25 87 ARG A CA 1
ATOM 683 C C . ARG A 1 87 ? -2.578 9.265 0.842 1.00 82.25 87 ARG A C 1
ATOM 685 O O . ARG A 1 87 ? -3.283 9.231 1.847 1.00 82.25 87 ARG A O 1
ATOM 692 N N . ILE A 1 88 ? -1.810 10.309 0.521 1.00 80.62 88 ILE A N 1
ATOM 693 C CA . ILE A 1 88 ? -1.728 11.536 1.330 1.00 80.62 88 ILE A CA 1
ATOM 694 C C . ILE A 1 88 ? -3.126 12.129 1.530 1.00 80.62 88 ILE A C 1
ATOM 696 O O . ILE A 1 88 ? -3.541 12.353 2.666 1.00 80.62 88 ILE A O 1
ATOM 700 N N . ARG A 1 89 ? -3.902 12.284 0.452 1.00 89.62 89 ARG A N 1
ATOM 701 C CA . ARG A 1 89 ? -5.276 12.800 0.511 1.00 89.62 89 ARG A CA 1
ATOM 702 C C . ARG A 1 89 ? -6.176 11.970 1.435 1.00 89.62 89 ARG A C 1
ATOM 704 O O . ARG A 1 89 ? -6.914 12.532 2.247 1.00 89.62 89 ARG A O 1
ATOM 711 N N . LEU A 1 90 ? -6.149 10.642 1.317 1.00 81.38 90 LEU A N 1
ATOM 712 C CA . LEU A 1 90 ? -6.949 9.747 2.164 1.00 81.38 90 LEU A CA 1
ATOM 713 C C . LEU A 1 90 ? -6.517 9.817 3.634 1.00 81.38 90 LEU A C 1
ATOM 715 O O . LEU A 1 90 ? -7.363 9.781 4.529 1.00 81.38 90 LEU A O 1
ATOM 719 N N . LEU A 1 91 ? -5.216 9.955 3.886 1.00 75.56 91 LEU A N 1
ATOM 720 C CA . LEU A 1 91 ? -4.650 10.083 5.227 1.00 75.56 91 LEU A CA 1
ATOM 721 C C . LEU A 1 91 ? -5.058 11.406 5.890 1.00 75.56 91 LEU A C 1
ATOM 723 O O . LEU A 1 91 ? -5.489 11.401 7.043 1.00 75.56 91 LEU A O 1
ATOM 727 N N . GLU A 1 92 ? -5.044 12.515 5.152 1.00 78.81 92 GLU A N 1
ATOM 728 C CA . GLU A 1 92 ? -5.564 13.802 5.629 1.00 78.81 92 GLU A CA 1
ATOM 729 C C . GLU A 1 92 ? -7.061 13.736 5.961 1.00 78.81 92 GLU A C 1
ATOM 731 O O . GLU A 1 92 ? -7.509 14.280 6.974 1.00 78.81 92 GLU A O 1
ATOM 736 N N . GLN A 1 93 ? -7.858 13.059 5.126 1.00 76.06 93 GLN A N 1
ATOM 737 C CA . GLN A 1 93 ? -9.282 12.845 5.401 1.00 76.06 93 GLN A CA 1
ATOM 738 C C . GLN A 1 93 ? -9.495 11.992 6.652 1.00 76.06 93 GLN A C 1
ATOM 740 O O . GLN A 1 93 ? -10.361 12.304 7.471 1.00 76.06 93 GLN A O 1
ATOM 745 N N . PHE A 1 94 ? -8.702 10.935 6.826 1.00 73.12 94 PHE A N 1
ATOM 746 C CA . PHE A 1 94 ? -8.758 10.099 8.018 1.00 73.12 94 PHE A CA 1
ATOM 747 C C . PHE A 1 94 ? -8.424 10.901 9.281 1.00 73.12 94 PHE A C 1
ATOM 749 O O . PHE A 1 94 ? -9.168 10.820 10.257 1.00 73.12 94 PHE A O 1
ATOM 756 N N . GLN A 1 95 ? -7.374 11.728 9.250 1.00 72.75 95 GLN A N 1
ATOM 757 C CA . GLN A 1 95 ? -7.001 12.588 10.374 1.00 72.75 95 GLN A CA 1
ATOM 758 C C . GLN A 1 95 ? -8.118 13.576 10.737 1.00 72.75 95 GLN A C 1
ATOM 760 O O . GLN A 1 95 ? -8.510 13.648 11.902 1.00 72.75 95 GLN A O 1
ATOM 765 N N . LYS A 1 96 ? -8.692 14.268 9.743 1.00 71.62 96 LYS A N 1
ATOM 766 C CA . LYS A 1 96 ? -9.837 15.175 9.947 1.00 71.62 96 LYS A CA 1
ATOM 767 C C . LYS A 1 96 ? -11.030 14.460 10.583 1.00 71.62 96 LYS A C 1
ATOM 769 O O . LYS A 1 96 ? -11.680 15.008 11.465 1.00 71.62 96 LYS A O 1
ATOM 774 N N . ASN A 1 97 ? -11.303 13.222 10.173 1.00 62.81 97 ASN A N 1
ATOM 775 C CA . ASN A 1 97 ? -12.402 12.423 10.720 1.00 62.81 97 ASN A CA 1
ATOM 776 C C . ASN A 1 97 ? -12.098 11.841 12.114 1.00 62.81 97 ASN A C 1
ATOM 778 O O . ASN A 1 97 ? -13.026 11.569 12.879 1.00 62.81 97 ASN A O 1
ATOM 782 N N . ALA A 1 98 ? -10.822 11.644 12.455 1.00 58.91 98 ALA A N 1
ATOM 783 C CA . ALA A 1 98 ? -10.383 11.150 13.758 1.00 58.91 98 ALA A CA 1
ATOM 784 C C . ALA A 1 98 ? -10.463 12.230 14.853 1.00 58.91 98 ALA A C 1
ATOM 786 O O . ALA A 1 98 ? -10.794 11.912 15.993 1.00 58.91 98 ALA A O 1
ATOM 787 N N . GLU A 1 99 ? -10.245 13.504 14.512 1.00 53.91 99 GLU A N 1
ATOM 788 C CA . GLU A 1 99 ? -10.386 14.636 15.446 1.00 53.91 99 GLU A CA 1
ATOM 789 C C . GLU A 1 99 ? -11.838 14.854 15.928 1.00 53.91 99 GLU A C 1
ATOM 791 O O . GLU A 1 99 ? -12.060 15.482 16.960 1.00 53.91 99 GLU A O 1
ATOM 796 N N . VAL A 1 100 ? -12.837 14.267 15.253 1.00 52.56 100 VAL A N 1
ATOM 797 C CA . VAL A 1 100 ? -14.272 14.408 15.579 1.00 52.56 100 VAL A CA 1
ATOM 798 C C . VAL A 1 100 ? -14.765 13.385 16.626 1.00 52.56 100 VAL A C 1
ATOM 800 O O . VAL A 1 100 ? -15.909 13.463 17.072 1.00 52.56 100 VAL A O 1
ATOM 803 N N . ARG A 1 101 ? -13.938 12.432 17.091 1.00 47.09 101 ARG A N 1
ATOM 804 C CA . ARG A 1 101 ? -14.339 11.467 18.140 1.00 47.09 101 ARG A CA 1
ATOM 805 C C . ARG A 1 101 ? -13.426 11.499 19.370 1.00 47.09 101 ARG A C 1
ATOM 807 O O . ARG A 1 101 ? -12.332 10.941 19.318 1.00 47.09 101 ARG A O 1
ATOM 814 N N . PRO A 1 102 ? -13.898 11.997 20.529 1.00 50.69 102 PRO A N 1
ATOM 815 C CA . PRO A 1 102 ? -13.266 11.682 21.797 1.00 50.69 102 PRO A CA 1
ATOM 816 C C . PRO A 1 102 ? -13.732 10.280 22.210 1.00 50.69 102 PRO A C 1
ATOM 818 O O . PRO A 1 102 ? -14.786 10.125 22.822 1.00 50.69 102 PRO A O 1
ATOM 821 N N . PHE A 1 103 ? -12.981 9.237 21.848 1.00 48.56 103 PHE A N 1
ATOM 822 C CA . PHE A 1 103 ? -13.182 7.909 22.434 1.00 48.56 103 PHE A CA 1
ATOM 823 C C . PHE A 1 103 ? -11.892 7.384 23.062 1.00 48.56 103 PHE A C 1
ATOM 825 O O . PHE A 1 103 ? -10.931 6.978 22.410 1.00 48.56 103 PHE A O 1
ATOM 832 N N . VAL A 1 104 ? -11.917 7.439 24.389 1.00 55.53 104 VAL A N 1
ATOM 833 C CA . VAL A 1 104 ? -10.934 6.952 25.348 1.00 55.53 104 VAL A CA 1
ATOM 834 C C . VAL A 1 104 ? -10.827 5.428 25.221 1.00 55.53 104 VAL A C 1
ATOM 836 O O . VAL A 1 104 ? -11.735 4.731 25.666 1.00 55.53 104 VAL A O 1
ATOM 839 N N . LYS A 1 105 ? -9.751 4.924 24.586 1.00 50.38 105 LYS A N 1
ATOM 840 C CA . LYS A 1 105 ? -9.062 3.639 24.895 1.00 50.38 105 LYS A CA 1
ATOM 841 C C . LYS A 1 105 ? -7.920 3.236 23.939 1.00 50.38 105 LYS A C 1
ATOM 843 O O . LYS A 1 105 ? -7.180 2.329 24.290 1.00 50.38 105 LYS A O 1
ATOM 848 N N . HIS A 1 106 ? -7.709 3.912 22.805 1.00 53.41 106 HIS A N 1
ATOM 849 C CA . HIS A 1 106 ? -6.626 3.585 21.845 1.00 53.41 106 HIS A CA 1
ATOM 850 C C . HIS A 1 106 ? -5.499 4.635 21.770 1.00 53.41 106 HIS A C 1
ATOM 852 O O . HIS A 1 106 ? -4.833 4.775 20.749 1.00 53.41 106 HIS A O 1
ATOM 858 N N . SER A 1 107 ? -5.296 5.410 22.841 1.00 56.84 107 SER A N 1
ATOM 859 C CA . SER A 1 107 ? -4.391 6.572 22.840 1.00 56.84 107 SER A CA 1
ATOM 860 C C . SER A 1 107 ? -2.939 6.225 22.496 1.00 56.84 107 SER A C 1
ATOM 862 O O . SER A 1 107 ? -2.294 6.994 21.792 1.00 56.84 107 SER A O 1
ATOM 864 N N . GLU A 1 108 ? -2.420 5.090 22.966 1.00 60.62 108 GLU A N 1
ATOM 865 C CA . GLU A 1 108 ? -1.019 4.704 22.743 1.00 60.62 108 GLU A CA 1
ATOM 866 C C . GLU A 1 108 ? -0.780 4.207 21.316 1.00 60.62 108 GLU A C 1
ATOM 868 O O . GLU A 1 108 ? 0.160 4.659 20.666 1.00 60.62 108 GLU A O 1
ATOM 873 N N . ASP A 1 109 ? -1.676 3.373 20.780 1.00 73.81 109 ASP A N 1
ATOM 874 C CA . ASP A 1 109 ? -1.583 2.886 19.399 1.00 73.81 109 ASP A CA 1
ATOM 875 C C . ASP A 1 109 ? -1.729 4.028 18.390 1.00 73.81 109 ASP A C 1
ATOM 877 O O . ASP A 1 109 ? -0.995 4.094 17.406 1.00 73.81 109 ASP A O 1
ATOM 881 N N . ILE A 1 110 ? -2.633 4.978 18.658 1.00 71.75 110 ILE A N 1
ATOM 882 C CA . ILE A 1 110 ? -2.800 6.177 17.828 1.00 71.75 110 ILE A CA 1
ATOM 883 C C . ILE A 1 110 ? -1.571 7.078 17.937 1.00 71.75 110 ILE A C 1
ATOM 885 O O . ILE A 1 110 ? -1.148 7.650 16.934 1.00 71.75 110 ILE A O 1
ATOM 889 N N . HIS A 1 111 ? -0.977 7.215 19.125 1.00 73.25 111 HIS A N 1
ATOM 890 C CA . HIS A 1 111 ? 0.216 8.038 19.282 1.00 73.25 111 HIS A CA 1
ATOM 891 C C . HIS A 1 111 ? 1.420 7.430 18.557 1.00 73.25 111 HIS A C 1
ATOM 893 O O . HIS A 1 111 ? 2.135 8.154 17.865 1.00 73.25 111 HIS A O 1
ATOM 899 N N . LYS A 1 112 ? 1.583 6.107 18.642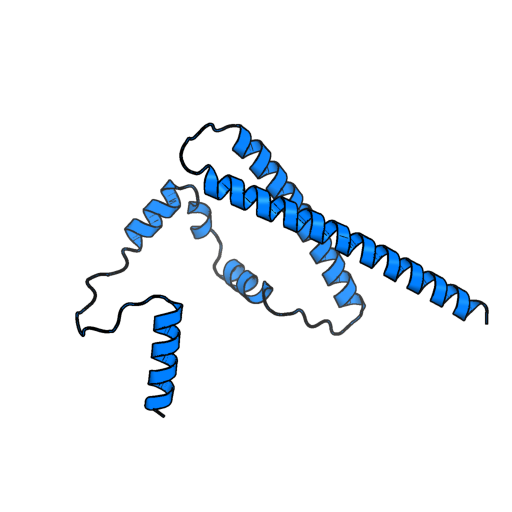 1.00 80.38 112 LYS A N 1
ATOM 900 C CA . LYS A 1 112 ? 2.627 5.354 17.945 1.00 80.38 112 LYS A CA 1
ATOM 901 C C . LYS A 1 112 ? 2.427 5.384 16.431 1.00 80.38 112 LYS A C 1
ATOM 903 O O . LYS A 1 112 ? 3.374 5.615 15.690 1.00 80.38 112 LYS A O 1
ATOM 908 N N . LEU A 1 113 ? 1.181 5.256 15.969 1.00 80.19 113 LEU A N 1
ATOM 909 C CA . LEU A 1 113 ? 0.839 5.418 14.558 1.00 80.19 113 LEU A CA 1
ATOM 910 C C . LEU A 1 113 ? 1.159 6.834 14.066 1.00 80.19 113 LEU A C 1
ATOM 912 O O . LEU A 1 113 ? 1.751 6.978 13.003 1.00 80.19 113 LEU A O 1
ATOM 916 N N . LYS A 1 114 ? 0.828 7.872 14.847 1.00 80.62 114 LYS A N 1
ATOM 917 C CA . LYS A 1 114 ? 1.189 9.265 14.533 1.00 80.62 114 LYS A CA 1
ATOM 918 C C . LYS A 1 114 ? 2.701 9.467 14.470 1.00 80.62 114 LYS A C 1
ATOM 920 O O . LYS A 1 114 ? 3.172 10.168 13.584 1.00 80.62 114 LYS A O 1
ATOM 925 N N . GLN A 1 115 ? 3.452 8.857 15.381 1.00 83.56 115 GLN A N 1
ATOM 926 C CA . GLN A 1 115 ? 4.906 8.973 15.402 1.00 83.56 115 GLN A CA 1
ATOM 927 C C . GLN A 1 115 ? 5.541 8.316 14.171 1.00 83.56 115 GLN A C 1
ATOM 929 O O . GLN A 1 115 ? 6.267 8.987 13.443 1.00 83.56 115 GLN A O 1
ATOM 934 N N . ASN A 1 116 ? 5.167 7.068 13.870 1.00 87.81 116 ASN A N 1
ATOM 935 C CA . ASN A 1 116 ? 5.615 6.372 12.660 1.00 87.81 116 ASN A CA 1
ATOM 936 C C . ASN A 1 116 ? 5.254 7.159 11.390 1.00 87.81 116 ASN A C 1
ATOM 938 O O . ASN A 1 116 ? 5.992 7.158 10.410 1.00 87.81 116 ASN A O 1
ATOM 942 N N . PHE A 1 117 ? 4.106 7.839 11.405 1.00 83.31 117 PHE A N 1
ATOM 943 C CA . PHE A 1 117 ? 3.664 8.664 10.291 1.00 83.31 117 PHE A CA 1
ATOM 944 C C . PHE A 1 117 ? 4.551 9.896 10.089 1.00 83.31 117 PHE A C 1
ATOM 946 O O . PHE A 1 117 ? 4.944 10.188 8.962 1.00 83.31 117 PHE A O 1
ATOM 953 N N . CYS A 1 118 ? 4.902 10.600 11.166 1.00 86.75 118 CYS A N 1
ATOM 954 C CA . CYS A 1 118 ? 5.829 11.729 11.096 1.00 86.75 118 CYS A CA 1
ATOM 955 C C . CYS A 1 118 ? 7.216 11.299 10.601 1.00 86.75 118 CYS A C 1
ATOM 957 O O . CYS A 1 118 ? 7.795 11.983 9.762 1.00 86.75 118 CYS A O 1
ATOM 959 N N . GLU A 1 119 ? 7.722 10.162 11.079 1.00 89.94 119 GLU A N 1
ATOM 960 C CA . GLU A 1 119 ? 9.016 9.613 10.657 1.00 89.94 119 GLU A CA 1
ATOM 961 C C . GLU A 1 119 ? 9.025 9.293 9.155 1.00 89.94 119 GLU A C 1
ATOM 963 O O . GLU A 1 119 ? 9.919 9.739 8.437 1.00 89.94 119 GLU A O 1
ATOM 968 N N . LEU A 1 120 ? 7.973 8.634 8.655 1.00 89.12 120 LEU A N 1
ATOM 969 C CA . LEU A 1 120 ? 7.830 8.328 7.230 1.00 89.12 120 LEU A CA 1
ATOM 970 C C . LEU A 1 120 ? 7.761 9.594 6.360 1.00 89.12 120 LEU A C 1
ATOM 972 O O . LEU A 1 120 ? 8.322 9.636 5.267 1.00 89.12 120 LEU A O 1
ATOM 976 N N . VAL A 1 121 ? 7.071 10.638 6.829 1.00 88.75 121 VAL A N 1
ATOM 977 C CA . VAL A 1 121 ? 6.973 11.912 6.100 1.00 88.75 121 VAL A CA 1
ATOM 978 C C . VAL A 1 121 ? 8.336 12.594 5.984 1.00 88.75 121 VAL A C 1
ATOM 980 O O . VAL A 1 121 ? 8.658 13.125 4.922 1.00 88.75 121 VAL A O 1
ATOM 983 N N . GLU A 1 122 ? 9.145 12.587 7.041 1.00 89.88 122 GLU A N 1
ATOM 984 C CA . GLU A 1 122 ? 10.490 13.170 6.990 1.00 89.88 122 GLU A CA 1
ATOM 985 C C . GLU A 1 122 ? 11.438 12.358 6.101 1.00 89.88 122 GLU A C 1
ATOM 987 O O . GLU A 1 122 ? 12.213 12.937 5.337 1.00 89.88 122 GLU A O 1
ATOM 992 N N . GLU A 1 123 ? 11.323 11.030 6.110 1.00 92.00 123 GLU A N 1
ATOM 993 C CA . GLU A 1 123 ? 12.094 10.162 5.217 1.00 92.00 123 GLU A CA 1
ATOM 994 C C . GLU A 1 123 ? 11.766 10.432 3.740 1.00 92.00 123 GLU A C 1
ATOM 996 O O . GLU A 1 123 ? 12.669 10.637 2.925 1.00 92.00 123 GLU A O 1
ATOM 1001 N N . LEU A 1 124 ? 10.478 10.557 3.403 1.00 88.12 124 LEU A N 1
ATOM 1002 C CA . LEU A 1 124 ? 10.038 10.901 2.046 1.00 88.12 124 LEU A CA 1
ATOM 1003 C C . LEU A 1 124 ? 10.527 12.287 1.601 1.00 88.12 124 LEU A C 1
ATOM 1005 O O . LEU A 1 124 ? 10.900 12.466 0.441 1.00 88.12 124 LEU A O 1
ATOM 1009 N N . LYS A 1 125 ? 10.566 13.273 2.506 1.00 89.75 125 LYS A N 1
ATOM 1010 C CA . LYS A 1 125 ? 11.119 14.604 2.202 1.00 89.75 125 LYS A CA 1
ATOM 1011 C C . LYS A 1 125 ? 12.617 14.551 1.911 1.00 89.75 125 LYS A C 1
ATOM 1013 O O . LYS A 1 125 ? 13.071 15.226 0.988 1.00 89.75 125 LYS A O 1
ATOM 1018 N N . MET A 1 126 ? 13.381 13.769 2.676 1.00 90.75 126 MET A N 1
ATOM 1019 C CA . MET A 1 126 ? 14.815 13.593 2.424 1.00 90.75 126 MET A CA 1
ATOM 1020 C C . MET A 1 126 ? 15.060 12.937 1.063 1.00 90.75 126 MET A C 1
ATOM 1022 O O . MET A 1 126 ? 15.859 13.448 0.281 1.00 90.75 126 MET A O 1
ATOM 1026 N N . GLN A 1 127 ? 14.308 11.884 0.737 1.00 90.00 127 GLN A N 1
ATOM 1027 C CA . GLN A 1 127 ? 14.410 11.200 -0.555 1.00 90.00 127 GLN A CA 1
ATOM 1028 C C . GLN A 1 127 ? 14.068 12.113 -1.739 1.00 90.00 127 GLN A C 1
ATOM 1030 O O . GLN A 1 127 ? 14.755 12.085 -2.760 1.00 90.00 127 GLN A O 1
ATOM 1035 N N . LEU A 1 128 ? 13.041 12.960 -1.607 1.00 90.75 128 LEU A N 1
ATOM 1036 C CA . LEU A 1 128 ? 12.707 13.964 -2.622 1.00 90.75 128 LEU A CA 1
ATOM 1037 C C . LEU A 1 128 ? 13.878 14.914 -2.883 1.00 90.75 128 LEU A C 1
ATOM 1039 O O . LEU A 1 128 ? 14.212 15.181 -4.036 1.00 90.75 128 LEU A O 1
ATOM 1043 N N . LYS A 1 129 ? 14.536 15.376 -1.820 1.00 90.88 129 LYS A N 1
ATOM 1044 C CA . LYS A 1 129 ? 15.671 16.292 -1.928 1.00 90.88 129 LYS A CA 1
ATOM 1045 C C . LYS A 1 129 ? 16.887 15.637 -2.588 1.00 90.88 129 LYS A C 1
ATOM 1047 O O . LYS A 1 129 ? 17.504 16.239 -3.463 1.00 90.88 129 LYS A O 1
ATOM 1052 N N . GLU A 1 130 ? 17.207 14.397 -2.220 1.00 91.88 130 GLU A N 1
ATOM 1053 C CA . GLU A 1 130 ? 18.267 13.626 -2.884 1.00 91.88 130 GLU A CA 1
ATOM 1054 C C . GLU A 1 130 ? 17.973 13.436 -4.377 1.00 91.88 130 GLU A C 1
ATOM 1056 O O . GLU A 1 130 ? 18.863 13.564 -5.222 1.00 91.88 130 GLU A O 1
ATOM 1061 N N . PHE A 1 131 ? 16.711 13.176 -4.720 1.00 90.62 131 PHE A N 1
ATOM 1062 C CA . PHE A 1 131 ? 16.296 13.023 -6.107 1.00 90.62 131 PHE A CA 1
ATOM 1063 C C . PHE A 1 131 ? 16.449 14.326 -6.904 1.00 90.62 131 PHE A C 1
ATOM 1065 O O . PHE A 1 131 ? 16.978 14.303 -8.015 1.00 90.62 131 PHE A O 1
ATOM 1072 N N . GLU A 1 132 ? 16.058 15.469 -6.335 1.00 90.56 132 GLU A N 1
ATOM 1073 C CA . GLU A 1 132 ? 16.264 16.790 -6.946 1.00 90.56 132 GLU A CA 1
ATOM 1074 C C . GLU A 1 132 ? 17.750 17.085 -7.203 1.00 90.56 132 GLU A C 1
ATOM 1076 O O . GLU A 1 132 ? 18.115 17.572 -8.277 1.00 90.56 132 GLU A O 1
ATOM 1081 N N . GLU A 1 133 ? 18.630 16.753 -6.254 1.00 90.44 133 GLU A N 1
ATOM 1082 C CA . GLU A 1 133 ? 20.079 16.927 -6.409 1.00 90.44 133 GLU A CA 1
ATOM 1083 C C . GLU A 1 133 ? 20.653 16.039 -7.523 1.00 90.44 133 GLU A C 1
ATOM 1085 O O . GLU A 1 133 ? 21.467 16.501 -8.332 1.00 90.44 133 GLU A O 1
ATOM 1090 N N . LEU A 1 134 ? 20.198 14.787 -7.620 1.00 91.25 134 LEU A N 1
ATOM 1091 C CA . LEU A 1 134 ? 20.598 13.867 -8.686 1.00 91.25 134 LEU A CA 1
ATOM 1092 C C . LEU A 1 134 ? 20.139 14.341 -10.067 1.00 91.25 134 LEU A C 1
ATOM 1094 O O . LEU A 1 134 ? 20.923 14.287 -11.019 1.00 91.25 134 LEU A O 1
ATOM 1098 N N . VAL A 1 135 ? 18.903 14.833 -10.181 1.00 90.00 135 VAL A N 1
ATOM 1099 C CA . VAL A 1 135 ? 18.380 15.409 -11.429 1.00 90.00 135 VAL A CA 1
ATOM 1100 C C . VAL A 1 135 ? 19.230 16.604 -11.849 1.00 90.00 135 VAL A C 1
ATOM 1102 O O . VAL A 1 135 ? 19.706 16.653 -12.983 1.00 90.00 135 VAL A O 1
ATOM 1105 N N . LYS A 1 136 ? 19.514 17.516 -10.916 1.00 90.00 136 LYS A N 1
ATOM 1106 C CA . LYS A 1 136 ? 20.325 18.708 -11.184 1.00 90.00 136 LYS A CA 1
ATOM 1107 C C . LYS A 1 136 ? 21.738 18.356 -11.652 1.00 90.00 136 LYS A C 1
ATOM 1109 O O . LYS A 1 136 ? 22.259 18.982 -12.574 1.00 90.00 136 LYS A O 1
ATOM 1114 N N . LYS A 1 137 ? 22.358 17.337 -11.051 1.00 89.50 137 LYS A N 1
ATOM 1115 C CA . LYS A 1 137 ? 23.679 16.845 -11.466 1.00 89.50 137 LYS A CA 1
ATOM 1116 C C . LYS A 1 137 ? 23.644 16.233 -12.869 1.00 89.50 137 LYS A C 1
ATOM 1118 O O . LYS A 1 137 ? 24.507 16.534 -13.688 1.00 89.50 137 LYS A O 1
ATOM 1123 N N . ALA A 1 138 ? 22.626 15.428 -13.173 1.00 83.19 138 ALA A N 1
ATOM 1124 C CA . ALA A 1 138 ? 22.461 14.827 -14.494 1.00 83.19 138 ALA A CA 1
ATOM 1125 C C . ALA A 1 138 ? 22.240 15.879 -15.598 1.00 83.19 138 ALA A C 1
ATOM 1127 O O . ALA A 1 138 ? 22.749 15.728 -16.709 1.00 83.19 138 ALA A O 1
ATOM 1128 N N . GLU A 1 139 ? 21.522 16.962 -15.295 1.00 88.12 139 GLU A N 1
ATOM 1129 C CA . GLU A 1 139 ? 21.350 18.097 -16.208 1.00 88.12 139 GLU A CA 1
ATOM 1130 C C . GLU A 1 139 ? 22.667 18.843 -16.457 1.00 88.12 139 GLU A C 1
ATOM 1132 O O . GLU A 1 139 ? 22.988 19.152 -17.604 1.00 88.12 139 GLU A O 1
ATOM 1137 N N . GLN A 1 140 ? 23.469 19.076 -15.414 1.00 84.81 140 GLN A N 1
ATOM 1138 C CA . GLN A 1 140 ? 24.790 19.703 -15.544 1.00 84.81 140 GLN A CA 1
ATOM 1139 C C . GLN A 1 140 ? 25.759 18.851 -16.375 1.00 84.81 140 GLN A C 1
ATOM 1141 O O . GLN A 1 140 ? 26.425 19.377 -17.268 1.00 84.81 140 GLN A O 1
ATOM 1146 N N . ASP A 1 141 ? 25.793 17.538 -16.141 1.00 84.94 141 ASP A N 1
ATOM 1147 C CA . ASP A 1 141 ? 26.634 16.602 -16.896 1.00 84.94 141 ASP A CA 1
ATOM 1148 C C . ASP A 1 141 ? 26.221 16.519 -18.375 1.00 84.94 141 ASP A C 1
ATOM 1150 O O . ASP A 1 141 ? 27.066 16.338 -19.256 1.00 84.94 141 ASP A O 1
ATOM 1154 N N . LYS A 1 142 ? 24.924 16.674 -18.670 1.00 82.94 142 LYS A N 1
ATOM 1155 C CA . LYS A 1 142 ? 24.412 16.746 -20.043 1.00 82.94 142 LYS A CA 1
ATOM 1156 C C . LYS A 1 142 ? 24.875 18.024 -20.745 1.00 82.94 142 LYS A C 1
ATOM 1158 O O . LYS A 1 142 ? 25.405 17.939 -21.849 1.00 82.94 142 LYS A O 1
ATOM 1163 N N . VAL A 1 143 ? 24.737 19.181 -20.096 1.00 78.69 143 VAL A N 1
ATOM 1164 C CA . VAL A 1 143 ? 25.184 20.472 -20.651 1.00 78.69 143 VAL A CA 1
ATOM 1165 C C . VAL A 1 143 ? 26.700 20.484 -20.879 1.00 78.69 143 VAL A C 1
ATOM 1167 O O . VAL A 1 143 ? 27.161 20.968 -21.908 1.00 78.69 143 VAL A O 1
ATOM 1170 N N . ALA A 1 144 ? 27.485 19.895 -19.971 1.00 72.31 144 ALA A N 1
ATOM 1171 C CA . ALA A 1 144 ? 28.936 19.783 -20.125 1.00 72.31 144 ALA A CA 1
ATOM 1172 C C . ALA A 1 144 ? 29.353 18.868 -21.292 1.00 72.31 144 ALA A C 1
ATOM 1174 O O . ALA A 1 144 ? 30.354 19.138 -21.952 1.00 72.31 144 ALA A O 1
ATOM 1175 N N . LYS A 1 145 ? 28.586 17.805 -21.572 1.00 70.44 145 LYS A N 1
ATOM 1176 C CA . LYS A 1 145 ? 28.820 16.907 -22.716 1.00 70.44 145 LYS A CA 1
ATOM 1177 C C . LYS A 1 145 ? 28.385 17.487 -24.058 1.00 70.44 145 LYS A C 1
ATOM 1179 O O . LYS A 1 145 ? 28.950 17.101 -25.068 1.00 70.44 145 LYS A O 1
ATOM 1184 N N . GLU A 1 146 ? 27.388 18.367 -24.080 1.00 68.50 146 GLU A N 1
ATOM 1185 C CA . GLU A 1 146 ? 26.938 19.049 -25.304 1.00 68.50 146 GLU A CA 1
ATOM 1186 C C . GLU A 1 146 ? 27.825 20.257 -25.671 1.00 68.50 146 GLU A C 1
ATOM 1188 O O . GLU A 1 146 ? 27.774 20.732 -26.803 1.00 68.50 146 GLU A O 1
ATOM 1193 N N . ALA A 1 147 ? 28.643 20.745 -24.730 1.00 58.91 147 ALA A N 1
ATOM 1194 C CA . ALA A 1 147 ? 29.574 21.862 -24.915 1.00 58.91 147 ALA A CA 1
ATOM 1195 C C . ALA A 1 147 ? 31.025 21.443 -25.254 1.00 58.91 147 ALA A C 1
ATOM 1197 O O . ALA A 1 147 ? 31.865 22.321 -25.465 1.00 58.91 147 ALA A O 1
ATOM 1198 N N . SER A 1 148 ? 31.323 20.137 -25.293 1.00 51.25 148 SER A N 1
ATOM 1199 C CA . SER A 1 148 ? 32.619 19.555 -25.689 1.00 51.25 148 SER A CA 1
ATOM 1200 C C . SER A 1 148 ? 32.529 18.839 -27.030 1.00 51.25 148 SER A C 1
ATOM 1202 O O . SER A 1 148 ? 33.615 18.692 -27.636 1.00 51.25 148 SER A O 1
#

pLDDT: mean 75.32, std 11.51, range [47.09, 92.0]